Protein AF-A0AAW2B596-F1 (afdb_monomer_lite)

Secondary structure (DSSP, 8-state):
-HHHHHHHHHHHHTT------S-HHHHSTTTS----S---S-----TTTTTTSS--GGGTTTSSEEEEESS-GGG-SSHHHHHHTTSGGGEEEEETTS--PPP-GGGTTSEEEEEEEEE--SEEETTTEEE-SEEEEEEEEE-TTS-EEEEEEEEEESS---GGG-

Sequence (166 aa):
MTLLLHVLMLILLSGGSAEVVQDFEQECGQFFINAGPNILSDVCVDINLRGVHQALSEDYEKSGYDRGHLAPVYQAESQKCAEATFTLTKAAPQDRCFNREELSQKCSQYSVFIVTGVVPGTQTLNNRVNVPSHFWTAYCCLDQNNKCQFSDGFIGENMNIPPNRM

Foldseek 3Di:
DVVVVVVVVVCVVQPHDDDPDPDCCVPVVLVPPDDDDDDDDDPDDPPVSPQPQFDDPVLCPVVQFDFAFQDDLVLQPDPVSSVVSPGSVRTAGAHPQWDPDDDDPVLVPFDKDKGKDFAFDPDGRVVRGTHGQKIKMKMFGADPVRDGPDIDMDMDGSDN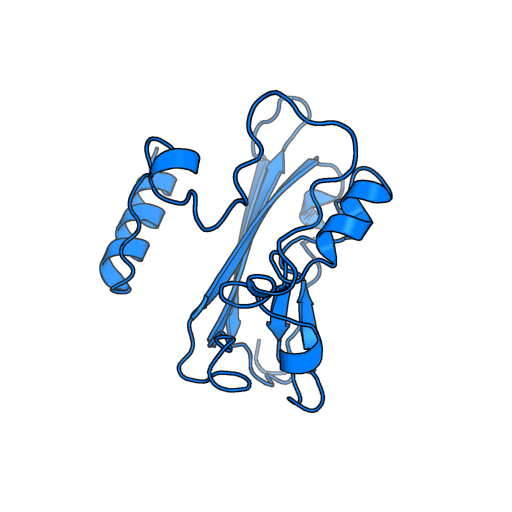DDPPPD

pLDDT: mean 72.39, std 19.67, range [33.31, 95.31]

Organism: Culter alburnus (NCBI:txid194366)

InterPro domains:
  IPR001604 DNA/RNA non-specific endonuclease/pyrophosphatase/phosphodiesterase domain [PF01223] (48-147)
  IPR001604 DNA/RNA non-specific endonuclease/pyrophosphatase/phosphodiesterase domain [SM00892] (5-164)
  IPR039015 Endonuclease domain-containing 1 protein [PTHR21472] (46-160)
  IPR044925 His-Me finger superfamily [SSF54060] (45-161)
  IPR044929 DNA/RNA non-specific endonuclease superfamily [G3DSA:3.40.570.10] (34-166)

Radius of gyration: 18.36 Å; chains: 1; bounding box: 37×54×44 Å

Structure (mmCIF, N/CA/C/O backbone):
data_AF-A0AAW2B596-F1
#
_entry.id   AF-A0AAW2B596-F1
#
loop_
_atom_site.group_PDB
_atom_site.id
_atom_site.type_symbol
_atom_site.label_atom_id
_atom_site.label_alt_id
_atom_site.label_comp_id
_atom_site.label_asym_id
_atom_site.label_entity_id
_atom_site.label_seq_id
_atom_site.pdbx_PDB_ins_code
_atom_site.Cartn_x
_atom_site.Cartn_y
_atom_site.Cartn_z
_atom_site.occupancy
_atom_site.B_iso_or_equiv
_atom_site.auth_seq_id
_atom_site.auth_comp_id
_atom_site.auth_asym_id
_atom_site.auth_atom_id
_atom_site.pdbx_PDB_model_num
ATOM 1 N N . MET A 1 1 ? -1.698 4.428 -24.264 1.00 54.34 1 MET A N 1
ATOM 2 C CA . MET A 1 1 ? -2.909 5.287 -24.275 1.00 54.34 1 MET A CA 1
ATOM 3 C C . MET A 1 1 ? -4.176 4.561 -23.826 1.00 54.34 1 MET A C 1
ATOM 5 O O . MET A 1 1 ? -5.023 5.199 -23.226 1.00 54.34 1 MET A O 1
ATOM 9 N N . THR A 1 2 ? -4.317 3.250 -24.042 1.00 55.56 2 THR A N 1
ATOM 10 C CA . THR A 1 2 ? -5.507 2.479 -23.631 1.00 55.56 2 THR A CA 1
ATOM 11 C C . THR A 1 2 ? -5.583 2.189 -22.128 1.00 55.56 2 THR A C 1
ATOM 13 O O . THR A 1 2 ? -6.673 2.228 -21.574 1.00 55.56 2 THR A O 1
ATOM 16 N N . LEU A 1 3 ? -4.453 1.974 -21.442 1.00 47.03 3 LEU A N 1
ATOM 17 C CA . LEU A 1 3 ? -4.424 1.660 -20.002 1.00 47.03 3 LEU A CA 1
ATOM 18 C C . LEU A 1 3 ? -4.964 2.805 -19.123 1.00 47.03 3 LEU A C 1
ATOM 20 O O . LEU A 1 3 ? -5.731 2.567 -18.198 1.00 47.03 3 LEU A O 1
ATOM 24 N N . LEU A 1 4 ? -4.639 4.055 -19.473 1.00 50.34 4 LEU A N 1
ATOM 25 C CA . LEU A 1 4 ? -5.097 5.245 -18.747 1.00 50.34 4 LEU A CA 1
ATOM 26 C C . LEU A 1 4 ? -6.628 5.380 -18.787 1.00 50.34 4 LEU A C 1
ATOM 28 O O . LEU A 1 4 ? -7.244 5.740 -17.791 1.00 50.34 4 LEU A O 1
ATOM 32 N N . LEU A 1 5 ? -7.244 5.022 -19.919 1.00 57.34 5 LEU A N 1
ATOM 33 C CA . LEU A 1 5 ? -8.695 5.089 -20.103 1.00 57.34 5 LEU A CA 1
ATOM 34 C C . LEU A 1 5 ? -9.440 4.070 -19.225 1.00 57.34 5 LEU A C 1
ATOM 36 O O . LEU A 1 5 ? -10.512 4.368 -18.708 1.00 57.34 5 LEU A O 1
ATOM 40 N N . HIS A 1 6 ? -8.860 2.879 -19.040 1.00 50.09 6 HIS A N 1
ATOM 41 C CA . HIS A 1 6 ? -9.457 1.820 -18.222 1.00 50.09 6 HIS A CA 1
ATOM 42 C C . HIS A 1 6 ? -9.323 2.126 -16.727 1.00 50.09 6 HIS A C 1
ATOM 44 O O . HIS A 1 6 ? -10.270 1.912 -15.976 1.00 50.09 6 HIS A O 1
ATOM 50 N N . VAL A 1 7 ? -8.192 2.706 -16.310 1.00 58.12 7 VAL A N 1
ATOM 51 C CA . VAL A 1 7 ? -7.997 3.187 -14.933 1.00 58.12 7 VAL A CA 1
ATOM 52 C C . VAL A 1 7 ? -8.971 4.330 -14.612 1.00 58.12 7 VAL A C 1
ATOM 54 O O . VAL A 1 7 ? -9.614 4.302 -13.568 1.00 58.12 7 VAL A O 1
ATOM 57 N N . LEU A 1 8 ? -9.169 5.281 -15.534 1.00 55.66 8 LEU A N 1
ATOM 58 C CA . LEU A 1 8 ? -10.140 6.376 -15.376 1.00 55.66 8 LEU A CA 1
ATOM 59 C C . LEU A 1 8 ? -11.599 5.886 -15.298 1.00 55.66 8 LEU A C 1
ATOM 61 O O . LEU A 1 8 ? -12.372 6.388 -14.487 1.00 55.66 8 LEU A O 1
ATOM 65 N N . MET A 1 9 ? -11.976 4.884 -16.096 1.00 62.91 9 MET A N 1
ATOM 66 C CA . MET A 1 9 ? -13.323 4.290 -16.063 1.00 62.91 9 MET A CA 1
ATOM 67 C C . MET A 1 9 ? -13.619 3.544 -14.750 1.00 62.91 9 MET A C 1
ATOM 69 O O . MET A 1 9 ? -14.746 3.590 -14.262 1.00 62.91 9 MET A O 1
ATOM 73 N N . LEU A 1 10 ? -12.620 2.880 -14.158 1.00 55.72 10 LEU A N 1
ATOM 74 C CA . LEU A 1 10 ? -12.765 2.163 -12.883 1.00 55.72 10 LEU A CA 1
ATOM 75 C C . LEU A 1 10 ? -12.953 3.116 -11.692 1.00 55.72 10 LEU A C 1
ATOM 77 O O . LEU A 1 10 ? -13.701 2.801 -10.767 1.00 55.72 10 LEU A O 1
ATOM 81 N N . ILE A 1 11 ? -12.341 4.301 -11.741 1.00 54.25 11 ILE A N 1
ATOM 82 C CA . ILE A 1 11 ? -12.514 5.350 -10.725 1.00 54.25 11 ILE A CA 1
ATOM 83 C C . ILE A 1 11 ? -13.973 5.840 -10.701 1.00 54.25 11 ILE A C 1
ATOM 85 O O . ILE A 1 11 ? -14.584 5.876 -9.633 1.00 54.25 11 ILE A O 1
ATOM 89 N N . LEU A 1 12 ? -14.566 6.107 -11.872 1.00 50.31 12 LEU A N 1
ATOM 90 C CA . LEU A 1 12 ? -15.935 6.633 -12.006 1.00 50.31 12 LEU A CA 1
ATOM 91 C C . LEU A 1 12 ? -17.030 5.686 -11.484 1.00 50.31 12 LEU A C 1
ATOM 93 O O . LEU A 1 12 ? -18.088 6.147 -11.061 1.00 50.31 12 LEU A O 1
ATOM 97 N N . LEU A 1 13 ? -16.793 4.371 -11.494 1.00 51.34 13 LEU A N 1
ATOM 98 C CA . LEU A 1 13 ? -17.763 3.365 -11.039 1.00 51.34 13 LEU A CA 1
ATOM 99 C C . LEU A 1 13 ? -17.732 3.128 -9.521 1.00 51.34 13 LEU A C 1
ATOM 101 O O . LEU A 1 13 ? -18.658 2.531 -8.976 1.00 51.34 13 LEU A O 1
ATOM 105 N N . SER A 1 14 ? -16.689 3.595 -8.830 1.00 48.44 14 SER A N 1
ATOM 106 C CA . SER A 1 14 ? -16.480 3.324 -7.402 1.00 48.44 14 SER A CA 1
ATOM 107 C C . SER A 1 14 ? -17.163 4.326 -6.461 1.00 48.44 14 SER A C 1
ATOM 109 O O . SER A 1 14 ? -17.102 4.162 -5.245 1.00 48.44 14 SER A O 1
ATOM 111 N N . GLY A 1 15 ? -17.767 5.398 -6.993 1.00 44.41 15 GLY A N 1
ATOM 112 C CA . GLY A 1 15 ? -18.161 6.562 -6.186 1.00 44.41 15 GLY A CA 1
ATOM 113 C C . GLY A 1 15 ? -16.967 7.309 -5.571 1.00 44.41 15 GLY A C 1
ATOM 114 O O . GLY A 1 15 ? -17.155 8.291 -4.857 1.00 44.41 15 GLY A O 1
ATOM 115 N N . GLY A 1 16 ? -15.738 6.871 -5.859 1.00 44.09 16 GLY A N 1
ATOM 116 C CA . GLY A 1 16 ? -14.522 7.606 -5.576 1.00 44.09 16 GLY A CA 1
ATOM 117 C C . GLY A 1 16 ? -14.415 8.796 -6.519 1.00 44.09 16 GLY A C 1
ATOM 118 O O . GLY A 1 16 ? -14.289 8.632 -7.731 1.00 44.09 16 GLY A O 1
ATOM 119 N N . SER A 1 17 ? -14.455 10.002 -5.960 1.00 47.88 17 SER A N 1
ATOM 120 C CA . SER A 1 17 ? -13.997 11.189 -6.673 1.00 47.88 17 SER A CA 1
ATOM 121 C C . SER A 1 17 ? -12.471 11.170 -6.669 1.00 47.88 17 SER A C 1
ATOM 123 O O . SER A 1 17 ? -11.861 11.197 -5.601 1.00 47.88 17 SER A O 1
ATOM 125 N N . ALA A 1 18 ? -11.852 11.089 -7.845 1.00 46.59 18 ALA A N 1
ATOM 126 C CA . ALA A 1 18 ? -10.440 11.407 -8.006 1.00 46.59 18 ALA A CA 1
ATOM 127 C C . ALA A 1 18 ? -10.357 12.667 -8.864 1.00 46.59 18 ALA A C 1
ATOM 129 O O . ALA A 1 18 ? -10.721 12.655 -10.040 1.00 46.59 18 ALA A O 1
ATOM 130 N N . GLU A 1 19 ? -9.905 13.753 -8.255 1.00 44.59 19 GLU A N 1
ATOM 131 C CA . GLU A 1 19 ? -9.588 14.990 -8.952 1.00 44.59 19 GLU A CA 1
ATOM 132 C C . GLU A 1 19 ? -8.086 15.010 -9.236 1.00 44.59 19 GLU A C 1
ATOM 134 O O . GLU A 1 19 ? -7.274 14.591 -8.406 1.00 44.59 19 GLU A O 1
ATOM 139 N N . VAL A 1 20 ? -7.707 15.449 -10.438 1.00 45.81 20 VAL A N 1
ATOM 140 C CA . VAL A 1 20 ? -6.303 15.752 -10.716 1.00 45.81 20 VAL A CA 1
ATOM 141 C C . VAL A 1 20 ? -6.012 17.068 -10.023 1.00 45.81 20 VAL A C 1
ATOM 143 O O . VAL A 1 20 ? -6.314 18.131 -10.559 1.00 45.81 20 VAL A O 1
ATOM 146 N N . VAL A 1 21 ? -5.438 16.957 -8.832 1.00 47.25 21 VAL A N 1
ATOM 147 C CA . VAL A 1 21 ? -4.977 18.093 -8.048 1.00 47.25 21 VAL A CA 1
ATOM 148 C C . VAL A 1 21 ? -3.898 18.824 -8.847 1.00 47.25 21 VAL A C 1
ATOM 150 O O . VAL A 1 21 ? -2.840 18.250 -9.131 1.00 47.25 21 VAL A O 1
ATOM 153 N N . GLN A 1 22 ? -4.193 20.055 -9.274 1.00 44.16 22 GLN A N 1
ATOM 154 C CA . GLN A 1 22 ? -3.281 20.867 -10.093 1.00 44.16 22 GLN A CA 1
ATOM 155 C C . GLN A 1 22 ? -2.079 21.311 -9.255 1.00 44.16 22 GLN A C 1
ATOM 157 O O . GLN A 1 22 ? -0.958 21.388 -9.761 1.00 44.16 22 GLN A O 1
ATOM 162 N N . ASP A 1 23 ? -2.327 21.559 -7.968 1.00 48.56 23 ASP A N 1
ATOM 163 C CA . ASP A 1 23 ? -1.333 21.952 -6.980 1.00 48.56 23 ASP A CA 1
ATOM 164 C C . ASP A 1 23 ? -1.628 21.263 -5.640 1.00 48.56 23 ASP A C 1
ATOM 166 O O . ASP A 1 23 ? -2.598 21.565 -4.939 1.00 48.56 23 ASP A O 1
ATOM 170 N N . PHE A 1 24 ? -0.775 20.299 -5.291 1.00 47.47 24 PHE A N 1
ATOM 171 C CA . PHE A 1 24 ? -0.955 19.478 -4.097 1.00 47.47 24 PHE A CA 1
ATOM 172 C C . PHE A 1 24 ? -0.800 20.284 -2.802 1.00 47.47 24 PHE A C 1
ATOM 174 O O . PHE A 1 24 ? -1.460 19.973 -1.810 1.00 47.47 24 PHE A O 1
ATOM 181 N N . GLU A 1 25 ? 0.025 21.331 -2.791 1.00 48.44 25 GLU A N 1
ATOM 182 C CA . GLU A 1 25 ? 0.199 22.185 -1.613 1.00 48.44 25 GLU A CA 1
ATOM 183 C C . GLU A 1 25 ? -0.999 23.118 -1.413 1.00 48.44 25 GLU A C 1
ATOM 185 O O . GLU A 1 25 ? -1.385 23.376 -0.275 1.00 48.44 25 GLU A O 1
ATOM 190 N N . GLN A 1 26 ? -1.641 23.590 -2.485 1.00 50.84 26 GLN A N 1
ATOM 191 C CA . GLN A 1 26 ? -2.841 24.427 -2.360 1.00 50.84 26 GLN A CA 1
ATOM 192 C C . GLN A 1 26 ? -4.096 23.627 -2.014 1.00 50.84 26 GLN A C 1
ATOM 194 O O . GLN A 1 26 ? -4.853 24.022 -1.125 1.00 50.84 26 GLN A O 1
ATOM 199 N N . GLU A 1 27 ? -4.334 22.514 -2.704 1.00 54.06 27 GLU A N 1
ATOM 200 C CA . GLU A 1 27 ? -5.593 21.770 -2.578 1.00 54.06 27 GLU A CA 1
ATOM 201 C C . GLU A 1 27 ? -5.555 20.760 -1.424 1.00 54.06 27 GLU A C 1
ATOM 203 O O . GLU A 1 27 ? -6.564 20.516 -0.763 1.00 54.06 27 GLU A O 1
ATOM 208 N N . CYS A 1 28 ? -4.374 20.203 -1.140 1.00 54.59 28 CYS A N 1
ATOM 209 C CA . CYS A 1 28 ? -4.139 19.221 -0.082 1.00 54.59 28 CYS A CA 1
ATOM 210 C C . CYS A 1 28 ? -3.126 19.722 0.964 1.00 54.59 28 CYS A C 1
ATOM 212 O O . CYS A 1 28 ? -2.548 18.915 1.688 1.00 54.59 28 CYS A O 1
ATOM 214 N N . GLY A 1 29 ? -2.926 21.036 1.114 1.00 47.06 29 GLY A N 1
ATOM 215 C CA . GLY A 1 29 ? -1.950 21.641 2.044 1.00 47.06 29 GLY A CA 1
ATOM 216 C C . GLY A 1 29 ? -2.168 21.377 3.536 1.00 47.06 29 GLY A C 1
ATOM 217 O O . GLY A 1 29 ? -1.378 21.803 4.367 1.00 47.06 29 GLY A O 1
ATOM 218 N N . GLN A 1 30 ? -3.248 20.691 3.907 1.00 49.44 30 GLN A N 1
ATOM 219 C CA . GLN A 1 30 ? -3.448 20.161 5.263 1.00 49.44 30 GLN A CA 1
ATOM 220 C C . GLN A 1 30 ? -2.810 18.772 5.439 1.00 49.44 30 GLN A C 1
ATOM 222 O O . GLN A 1 30 ? -2.584 18.321 6.560 1.00 49.44 30 GLN A O 1
ATOM 227 N N . PHE A 1 31 ? -2.530 18.092 4.326 1.00 44.69 31 PHE A N 1
ATOM 228 C CA . PHE A 1 31 ? -1.913 16.772 4.252 1.00 44.69 31 PHE A CA 1
ATOM 229 C C . PHE A 1 31 ? -0.388 16.855 4.376 1.00 44.69 31 PHE A C 1
ATOM 231 O O . PHE A 1 31 ? 0.236 15.990 4.993 1.00 44.69 31 PHE A O 1
ATOM 238 N N . PHE A 1 32 ? 0.209 17.921 3.836 1.00 41.88 32 PHE A N 1
ATOM 239 C CA . PHE A 1 32 ? 1.597 18.285 4.092 1.00 41.88 32 PHE A CA 1
ATOM 240 C C . PHE A 1 32 ? 1.646 19.491 5.017 1.00 41.88 32 PHE A C 1
ATOM 242 O O . PHE A 1 32 ? 1.083 20.537 4.739 1.00 41.88 32 PHE A O 1
ATOM 249 N N . ILE A 1 33 ? 2.338 19.343 6.137 1.00 45.88 33 ILE A N 1
ATOM 250 C CA . ILE A 1 33 ? 2.581 20.433 7.075 1.00 45.88 33 ILE A CA 1
ATOM 251 C C . ILE A 1 33 ? 3.400 21.505 6.336 1.00 45.88 33 ILE A C 1
ATOM 253 O O . ILE A 1 33 ? 4.556 21.259 6.000 1.00 45.88 33 ILE A O 1
ATOM 257 N N . ASN A 1 34 ? 2.792 22.665 6.059 1.00 40.72 34 ASN A N 1
ATOM 258 C CA . ASN A 1 34 ? 3.417 23.793 5.358 1.00 40.72 34 ASN A CA 1
ATOM 259 C C . ASN A 1 34 ? 4.748 24.197 6.017 1.00 40.72 34 ASN A C 1
ATOM 261 O O . ASN A 1 34 ? 4.758 24.794 7.096 1.00 40.72 34 ASN A O 1
ATOM 265 N N . ALA A 1 35 ? 5.870 23.921 5.353 1.00 39.44 35 ALA A N 1
ATOM 266 C CA . ALA A 1 35 ? 7.176 24.458 5.713 1.00 39.44 35 ALA A CA 1
ATOM 267 C C . ALA A 1 35 ? 7.487 25.647 4.791 1.00 39.44 35 ALA A C 1
ATOM 269 O O . ALA A 1 35 ? 7.905 25.477 3.650 1.00 39.44 35 ALA A O 1
ATOM 270 N N . GLY A 1 36 ? 7.243 26.868 5.275 1.00 38.88 36 GLY A N 1
ATOM 271 C CA . GLY A 1 36 ? 7.623 28.095 4.570 1.00 38.88 36 GLY A CA 1
ATOM 272 C C . GLY A 1 36 ? 9.150 28.278 4.453 1.00 38.88 36 GLY A C 1
ATOM 273 O O . GLY A 1 36 ? 9.909 27.605 5.152 1.00 38.88 36 GLY A O 1
ATOM 274 N N . PRO A 1 37 ? 9.635 29.221 3.617 1.00 38.00 37 PRO A N 1
ATOM 275 C CA . PRO A 1 37 ? 10.989 29.188 3.040 1.00 38.00 37 PRO A CA 1
ATOM 276 C C . PRO A 1 37 ? 12.134 29.510 4.004 1.00 38.00 37 PRO A C 1
ATOM 278 O O . PRO A 1 37 ? 13.295 29.488 3.613 1.00 38.00 37 PRO A O 1
ATOM 281 N N . ASN A 1 38 ? 11.830 29.858 5.249 1.00 42.31 38 ASN A N 1
ATOM 282 C CA . ASN A 1 38 ? 12.817 30.278 6.225 1.00 42.31 38 ASN A CA 1
ATOM 283 C C . ASN A 1 38 ? 12.401 29.726 7.583 1.00 42.31 38 ASN A C 1
ATOM 285 O O . ASN A 1 38 ? 11.556 30.344 8.214 1.00 42.31 38 ASN A O 1
ATOM 289 N N . ILE A 1 39 ? 12.962 28.593 8.017 1.00 41.66 39 ILE A N 1
ATOM 290 C CA . ILE A 1 39 ? 13.333 28.334 9.418 1.00 41.66 39 ILE A CA 1
ATOM 291 C C . ILE A 1 39 ? 14.149 27.032 9.510 1.00 41.66 39 ILE A C 1
ATOM 293 O O . ILE A 1 39 ? 13.776 25.963 9.037 1.00 41.66 39 ILE A O 1
ATOM 297 N N . LEU A 1 40 ? 15.309 27.215 10.131 1.00 33.31 40 LEU A N 1
ATOM 298 C CA . LEU A 1 40 ? 16.214 26.277 10.783 1.00 33.31 40 LEU A CA 1
ATOM 299 C C . LEU A 1 40 ? 15.529 25.009 11.318 1.00 33.31 40 LEU A C 1
ATOM 301 O O . LEU A 1 40 ? 14.548 25.128 12.035 1.00 33.31 40 LEU A O 1
ATOM 305 N N . SER A 1 41 ? 16.095 23.843 10.986 1.00 42.38 41 SER A N 1
ATOM 306 C CA . SER A 1 41 ? 16.255 22.589 11.762 1.00 42.38 41 SER A CA 1
ATOM 307 C C . SER A 1 41 ? 15.261 22.147 12.861 1.00 42.38 41 SER A C 1
ATOM 309 O O . SER A 1 41 ? 15.605 21.224 13.590 1.00 42.38 41 SER A O 1
ATOM 311 N N . ASP A 1 42 ? 14.076 22.733 13.020 1.00 35.09 42 ASP A N 1
ATOM 312 C CA . ASP A 1 42 ? 13.265 22.531 14.227 1.00 35.09 42 ASP A CA 1
ATOM 313 C C . ASP A 1 42 ? 11.774 22.882 14.050 1.00 35.09 42 ASP A C 1
ATOM 315 O O . ASP A 1 42 ? 11.112 23.348 14.978 1.00 35.09 42 ASP A O 1
ATOM 319 N N . VAL A 1 43 ? 11.187 22.633 12.870 1.00 38.72 43 VAL A N 1
ATOM 320 C CA . VAL A 1 43 ? 9.715 22.586 12.777 1.00 38.72 43 VAL A CA 1
ATOM 321 C C . VAL A 1 43 ? 9.255 21.261 13.377 1.00 38.72 43 VAL A C 1
ATOM 323 O O . VAL A 1 43 ? 8.969 20.278 12.692 1.00 38.72 43 VAL A O 1
ATOM 326 N N . CYS A 1 44 ? 9.203 21.236 14.705 1.00 41.19 44 CYS A N 1
ATOM 327 C CA . CYS A 1 44 ? 8.320 20.339 15.417 1.00 41.19 44 CYS A CA 1
ATOM 328 C C . CYS A 1 44 ? 6.914 20.568 14.852 1.00 41.19 44 CYS A C 1
ATOM 330 O O . CYS A 1 44 ? 6.333 21.633 15.050 1.00 41.19 44 CYS A O 1
ATOM 332 N N . VAL A 1 45 ? 6.388 19.568 14.133 1.00 47.72 45 VAL A N 1
ATOM 333 C CA . VAL A 1 45 ? 4.944 19.356 13.948 1.00 47.72 45 VAL A CA 1
ATOM 334 C C . VAL A 1 45 ? 4.259 19.826 15.223 1.00 47.72 45 VAL A C 1
ATOM 336 O O . VAL A 1 45 ? 4.634 19.308 16.281 1.00 47.72 45 VAL A O 1
ATOM 339 N N . ASP A 1 46 ? 3.317 20.775 15.142 1.00 48.66 46 ASP A N 1
ATOM 340 C CA . ASP A 1 46 ? 2.481 21.100 16.297 1.00 48.66 46 ASP A CA 1
ATOM 341 C C . ASP A 1 46 ? 1.946 19.771 16.824 1.00 48.66 46 ASP A C 1
ATOM 343 O O . ASP A 1 46 ? 1.194 19.067 16.142 1.00 48.66 46 ASP A O 1
ATOM 347 N N . ILE A 1 47 ? 2.433 19.369 17.997 1.00 54.25 47 ILE A N 1
ATOM 348 C CA . ILE A 1 47 ? 2.169 18.047 18.563 1.00 54.25 47 ILE A CA 1
ATOM 349 C C . ILE A 1 47 ? 0.653 17.861 18.701 1.00 54.25 47 ILE A C 1
ATOM 351 O O . ILE A 1 47 ? 0.168 16.739 18.579 1.00 54.25 47 ILE A O 1
ATOM 355 N N . ASN A 1 48 ? -0.089 18.963 18.842 1.00 55.78 48 ASN A N 1
ATOM 356 C CA . ASN A 1 48 ? -1.539 18.976 18.965 1.00 55.78 48 ASN A CA 1
ATOM 357 C C . ASN A 1 48 ? -2.283 18.644 17.657 1.00 55.78 48 ASN A C 1
ATOM 359 O O . ASN A 1 48 ? -3.433 18.220 17.719 1.00 55.78 48 ASN A O 1
ATOM 363 N N . LEU A 1 49 ? -1.659 18.804 16.483 1.00 61.84 49 LEU A N 1
ATOM 364 C CA . LEU A 1 49 ? -2.242 18.441 15.179 1.00 61.84 49 LEU A CA 1
ATOM 365 C C . LEU A 1 49 ? -1.789 17.058 14.692 1.00 61.84 49 LEU A C 1
ATOM 367 O O . LEU A 1 49 ? -2.348 16.503 13.737 1.00 61.84 49 LEU A O 1
ATOM 371 N N . ARG A 1 50 ? -0.775 16.476 15.343 1.00 62.84 50 ARG A N 1
ATOM 372 C CA . ARG A 1 50 ? -0.244 15.167 14.974 1.00 62.84 50 ARG A CA 1
ATOM 373 C C . ARG A 1 50 ? -1.311 14.103 15.220 1.00 62.84 50 ARG A C 1
ATOM 375 O O . ARG A 1 50 ? -1.816 13.941 16.325 1.00 62.84 50 ARG A O 1
ATOM 382 N N . GLY A 1 51 ? -1.646 13.366 14.169 1.00 66.75 51 GLY A N 1
ATOM 383 C CA . GLY A 1 51 ? -2.636 12.300 14.245 1.00 66.75 51 GLY A CA 1
ATOM 384 C C . GLY A 1 51 ? -4.090 12.732 14.068 1.00 66.75 51 GLY A C 1
ATOM 385 O O . GLY A 1 51 ? -4.959 11.876 14.189 1.00 66.75 51 GLY A O 1
ATOM 386 N N . VAL A 1 52 ? -4.388 14.000 13.757 1.00 77.50 52 VAL A N 1
ATOM 387 C CA . VAL A 1 52 ? -5.761 14.425 13.405 1.00 77.50 52 VAL A CA 1
ATOM 388 C C . VAL A 1 52 ? -6.166 13.863 12.037 1.00 77.50 52 VAL A C 1
ATOM 390 O O . VAL A 1 52 ? -7.242 13.292 11.895 1.00 77.50 52 VAL A O 1
ATOM 393 N N . HIS A 1 53 ? -5.270 13.963 11.051 1.00 80.06 53 HIS A N 1
ATOM 394 C CA . HIS A 1 53 ? -5.479 13.479 9.676 1.00 80.06 53 HIS A CA 1
ATOM 395 C C . HIS A 1 53 ? -4.558 12.309 9.302 1.00 80.06 53 HIS A C 1
ATOM 397 O O . HIS A 1 53 ? -4.492 11.902 8.146 1.00 80.06 53 HIS A O 1
ATOM 403 N N . GLN A 1 54 ? -3.828 11.768 10.279 1.00 82.88 54 GLN A N 1
ATOM 404 C CA . GLN A 1 54 ? -2.875 10.681 10.086 1.00 82.88 54 GLN A CA 1
ATOM 405 C C . GLN A 1 54 ? -3.138 9.572 11.103 1.00 82.88 54 GLN A C 1
ATOM 407 O O . GLN A 1 54 ? -3.438 9.836 12.269 1.00 82.88 54 GLN A O 1
ATOM 412 N N . ALA A 1 55 ? -2.983 8.324 10.667 1.00 88.62 55 ALA A N 1
ATOM 413 C CA . ALA A 1 55 ? -2.990 7.188 11.571 1.00 88.62 55 ALA A CA 1
ATOM 414 C C . ALA A 1 55 ? -1.818 7.266 12.564 1.00 88.62 55 ALA A C 1
ATOM 416 O O . ALA A 1 55 ? -0.708 7.680 12.214 1.00 88.62 55 ALA A O 1
ATOM 417 N N . LEU A 1 56 ? -2.073 6.833 13.792 1.00 90.44 56 LEU A N 1
ATOM 418 C CA . LEU A 1 56 ? -1.097 6.723 14.866 1.00 90.44 56 LEU A CA 1
ATOM 419 C C . LEU A 1 56 ? -0.847 5.248 15.207 1.00 90.44 56 LEU A C 1
ATOM 421 O O . LEU A 1 56 ? -1.598 4.360 14.801 1.00 90.44 56 LEU A O 1
ATOM 425 N N . SER A 1 57 ? 0.231 4.967 15.941 1.00 89.81 57 SER A N 1
ATOM 426 C CA . SER A 1 57 ? 0.573 3.584 16.311 1.00 89.81 57 SER A CA 1
ATOM 427 C C . SER A 1 57 ? -0.514 2.942 17.172 1.00 89.81 57 SER A C 1
ATOM 429 O O . SER A 1 57 ? -0.826 1.765 16.993 1.00 89.81 57 SER A O 1
ATOM 431 N N . GLU A 1 58 ? -1.106 3.750 18.041 1.00 90.88 58 GLU A N 1
ATOM 432 C CA . GLU A 1 58 ? -2.168 3.437 18.987 1.00 90.88 58 GLU A CA 1
ATOM 433 C C . GLU A 1 58 ? -3.467 3.025 18.277 1.00 90.88 58 GLU A C 1
ATOM 435 O O . GLU A 1 58 ? -4.244 2.249 18.826 1.00 90.88 58 GLU A O 1
ATOM 440 N N . ASP A 1 59 ? -3.684 3.4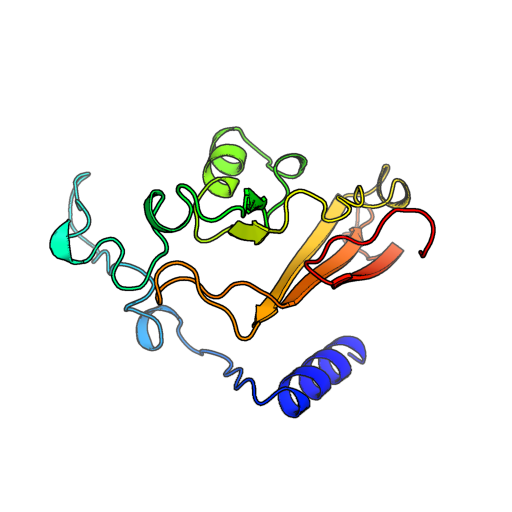66 17.030 1.00 91.19 59 ASP A N 1
ATOM 441 C CA . ASP A 1 59 ? -4.840 3.037 16.229 1.00 91.19 59 ASP A CA 1
ATOM 442 C C . ASP A 1 59 ? -4.793 1.545 15.881 1.00 91.19 59 ASP A C 1
ATOM 444 O O . ASP A 1 59 ? -5.829 0.915 15.683 1.00 91.19 59 ASP A O 1
ATOM 448 N N . TYR A 1 60 ? -3.590 0.973 15.809 1.00 91.69 60 TYR A N 1
ATOM 449 C CA . TYR A 1 60 ? -3.374 -0.429 15.459 1.00 91.69 60 TYR A CA 1
ATOM 450 C C . TYR A 1 60 ? -3.245 -1.331 16.692 1.00 91.69 60 TYR A C 1
ATOM 452 O O . TYR A 1 60 ? -3.360 -2.556 16.573 1.00 91.69 60 TYR A O 1
ATOM 460 N N . GLU A 1 61 ? -3.009 -0.769 17.879 1.00 91.38 61 GLU A N 1
ATOM 461 C CA . GLU A 1 61 ? -2.803 -1.551 19.096 1.00 91.38 61 GLU A CA 1
ATOM 462 C C . GLU A 1 61 ? -4.038 -2.384 19.445 1.00 91.38 61 GLU A C 1
ATOM 464 O O . GLU A 1 61 ? -5.154 -1.882 19.525 1.00 91.38 61 GLU A O 1
ATOM 469 N N . LYS A 1 62 ? -3.835 -3.693 19.656 1.00 89.44 62 LYS A N 1
ATOM 470 C CA . LYS A 1 62 ? -4.899 -4.665 19.985 1.00 89.44 62 LYS A CA 1
ATOM 471 C C . LYS A 1 62 ? -6.059 -4.711 18.972 1.00 89.44 62 LYS A C 1
ATOM 473 O O . LYS A 1 62 ? -7.075 -5.334 19.260 1.00 89.44 62 LYS A O 1
ATOM 478 N N . SER A 1 63 ? -5.891 -4.133 17.781 1.00 89.75 63 SER A N 1
ATOM 479 C CA . SER A 1 63 ? -6.908 -4.121 16.720 1.00 89.75 63 SER A CA 1
ATOM 480 C C . SER A 1 63 ? -7.128 -5.488 16.063 1.00 89.75 63 SER A C 1
ATOM 482 O O . SER A 1 63 ? -8.155 -5.716 15.436 1.00 89.75 63 SER A O 1
ATOM 484 N N . GLY A 1 64 ? -6.146 -6.388 16.177 1.00 89.56 64 GLY A N 1
ATOM 485 C CA . GLY A 1 64 ? -6.107 -7.647 15.430 1.00 89.56 64 GLY A CA 1
ATOM 486 C C . GLY A 1 64 ? -5.506 -7.518 14.026 1.00 89.56 64 GLY A C 1
ATOM 487 O O . GLY A 1 64 ? -5.175 -8.545 13.442 1.00 89.56 64 GLY A O 1
ATOM 488 N N . TYR A 1 65 ? -5.278 -6.295 13.536 1.00 90.62 65 TYR A N 1
ATOM 489 C CA . TYR A 1 65 ? -4.666 -6.018 12.235 1.00 90.62 65 TYR A CA 1
ATOM 490 C C . TYR A 1 65 ? -3.175 -5.706 12.359 1.00 90.62 65 TYR A C 1
ATOM 492 O O . TYR A 1 65 ? -2.720 -5.108 13.340 1.00 90.62 65 TYR A O 1
ATOM 500 N N . ASP A 1 66 ? -2.426 -6.080 11.327 1.00 91.88 66 ASP A N 1
ATOM 501 C CA . ASP A 1 66 ? -1.037 -5.678 11.142 1.00 91.88 66 ASP A CA 1
ATOM 502 C C . ASP A 1 66 ? -0.952 -4.356 10.364 1.00 91.88 66 ASP A C 1
ATOM 504 O O . ASP A 1 66 ? -1.897 -3.916 9.702 1.00 91.88 66 ASP A O 1
ATOM 508 N N . ARG A 1 67 ? 0.223 -3.723 10.420 1.00 91.06 67 ARG A N 1
ATOM 509 C CA . ARG A 1 67 ? 0.579 -2.585 9.564 1.00 91.06 67 ARG A CA 1
ATOM 510 C C . ARG A 1 67 ? 1.020 -3.129 8.204 1.00 91.06 67 ARG A C 1
ATOM 512 O O . ARG A 1 67 ? 2.199 -3.412 8.000 1.00 91.06 67 ARG A O 1
ATOM 519 N N . GLY A 1 68 ? 0.069 -3.331 7.298 1.00 89.94 68 GLY A N 1
ATOM 520 C CA . GLY A 1 68 ? 0.346 -3.846 5.961 1.00 89.94 68 GLY A CA 1
ATOM 521 C C . GLY A 1 68 ? 1.037 -2.801 5.102 1.00 89.94 68 GLY A C 1
ATOM 522 O O . GLY A 1 68 ? 0.424 -1.798 4.743 1.00 89.94 68 GLY A O 1
ATOM 523 N N . HIS A 1 69 ? 2.309 -3.028 4.782 1.00 87.56 69 HIS A N 1
ATOM 524 C CA . HIS A 1 69 ? 3.102 -2.128 3.950 1.00 87.56 69 HIS A CA 1
ATOM 525 C C . HIS A 1 69 ? 2.552 -2.065 2.523 1.00 87.56 69 HIS A C 1
ATOM 527 O O . HIS A 1 69 ? 2.395 -3.093 1.868 1.00 87.56 69 HIS A O 1
ATOM 533 N N . LEU A 1 70 ? 2.317 -0.851 2.030 1.00 88.12 70 LEU A N 1
ATOM 534 C CA . LEU A 1 70 ? 1.989 -0.589 0.629 1.00 88.12 70 LEU A CA 1
ATOM 535 C C . LEU A 1 70 ? 3.275 -0.440 -0.191 1.00 88.12 70 LEU A C 1
ATOM 537 O O . LEU A 1 70 ? 3.413 -1.027 -1.253 1.00 88.12 70 LEU A O 1
ATOM 541 N N . ALA A 1 71 ? 4.272 0.271 0.337 1.00 83.94 71 ALA A N 1
ATOM 542 C CA . ALA A 1 71 ? 5.583 0.359 -0.300 1.00 83.94 71 ALA A CA 1
ATOM 543 C C . ALA A 1 71 ? 6.448 -0.867 0.064 1.00 83.94 71 ALA A C 1
ATOM 545 O O . ALA A 1 71 ? 6.739 -1.054 1.250 1.00 83.94 71 ALA A O 1
ATOM 546 N N . PRO A 1 72 ? 6.900 -1.690 -0.902 1.00 77.00 72 PRO A N 1
ATOM 547 C CA . PRO A 1 72 ? 7.715 -2.858 -0.592 1.00 77.00 72 PRO A CA 1
ATOM 548 C C . PRO A 1 72 ? 9.113 -2.454 -0.112 1.00 77.00 72 PRO A C 1
ATOM 550 O O . PRO A 1 72 ? 9.865 -1.799 -0.833 1.00 77.00 72 PRO A O 1
ATOM 553 N N . VAL A 1 73 ? 9.492 -2.901 1.088 1.00 80.12 73 VAL A N 1
ATOM 554 C CA . VAL A 1 73 ? 10.782 -2.555 1.717 1.00 80.12 73 VAL A CA 1
ATOM 555 C C . VAL A 1 73 ? 11.976 -2.965 0.848 1.00 80.12 73 VAL A C 1
ATOM 557 O O . VAL A 1 73 ? 12.953 -2.231 0.754 1.00 80.12 73 VAL A O 1
ATOM 560 N N . TYR A 1 74 ? 11.897 -4.117 0.175 1.00 77.69 74 TYR A N 1
ATOM 561 C CA . TYR A 1 74 ? 12.991 -4.654 -0.643 1.00 77.69 74 TYR A CA 1
ATOM 562 C C . TYR A 1 74 ? 13.278 -3.838 -1.914 1.00 77.69 74 TYR A C 1
ATOM 564 O O . TYR A 1 74 ? 14.314 -4.049 -2.537 1.00 77.69 74 TYR A O 1
ATOM 572 N N . GLN A 1 75 ? 12.389 -2.917 -2.306 1.00 76.56 75 GLN A N 1
ATOM 573 C CA . GLN A 1 75 ? 12.638 -1.979 -3.409 1.00 76.56 75 GLN A CA 1
ATOM 574 C C . GLN A 1 75 ? 13.318 -0.683 -2.947 1.00 76.56 75 GLN A C 1
ATOM 576 O O . GLN A 1 75 ? 13.578 0.199 -3.761 1.00 76.56 75 GLN A O 1
ATOM 581 N N . ALA A 1 76 ? 13.593 -0.526 -1.651 1.00 80.69 76 ALA A N 1
ATOM 582 C CA . ALA A 1 76 ? 14.240 0.671 -1.146 1.00 80.69 76 ALA A CA 1
ATOM 583 C C . ALA A 1 76 ? 15.705 0.762 -1.605 1.00 80.69 76 ALA A C 1
ATOM 585 O O . ALA A 1 76 ? 16.523 -0.104 -1.310 1.00 80.69 76 ALA A O 1
ATOM 586 N N . GLU A 1 77 ? 16.057 1.874 -2.250 1.00 78.94 77 GLU A N 1
ATOM 587 C CA . GLU A 1 77 ? 17.416 2.141 -2.750 1.00 78.94 77 GLU A CA 1
ATOM 588 C C . GLU A 1 77 ? 18.426 2.479 -1.638 1.00 78.94 77 GLU A C 1
ATOM 590 O O . GLU A 1 77 ? 19.634 2.538 -1.862 1.00 78.94 77 GLU A O 1
ATOM 595 N N . SER A 1 78 ? 17.942 2.740 -0.421 1.00 78.69 78 SER A N 1
ATOM 596 C CA . SER A 1 78 ? 18.771 3.059 0.740 1.00 78.69 78 SER A CA 1
ATOM 597 C C . SER A 1 78 ? 18.071 2.700 2.049 1.00 78.69 78 SER A C 1
ATOM 599 O O . SER A 1 78 ? 16.847 2.584 2.104 1.00 78.69 78 SER A O 1
ATOM 601 N N . GLN A 1 79 ? 18.843 2.628 3.135 1.00 75.62 79 GLN A N 1
ATOM 602 C CA . GLN A 1 79 ? 18.314 2.442 4.489 1.00 75.62 79 GLN A CA 1
ATOM 603 C C . GLN A 1 79 ? 17.268 3.509 4.860 1.00 75.62 79 GLN A C 1
ATOM 605 O O . GLN A 1 79 ? 16.226 3.184 5.419 1.00 75.62 79 GLN A O 1
ATOM 610 N N . LYS A 1 80 ? 17.495 4.774 4.479 1.00 76.69 80 LYS A N 1
ATOM 611 C CA . LYS A 1 80 ? 16.535 5.864 4.722 1.00 76.69 80 LYS A CA 1
ATOM 612 C C . LYS A 1 80 ? 15.225 5.653 3.960 1.00 76.69 80 LYS A C 1
ATOM 614 O O . LYS A 1 80 ? 14.149 5.899 4.496 1.00 76.69 80 LYS A O 1
ATOM 619 N N . CYS A 1 81 ? 15.306 5.183 2.713 1.00 73.62 81 CYS A N 1
ATOM 620 C CA . CYS A 1 81 ? 14.123 4.836 1.925 1.00 73.62 81 CYS A CA 1
ATOM 621 C C . CYS A 1 81 ? 13.374 3.654 2.553 1.00 73.62 81 CYS A C 1
ATOM 623 O O . CYS A 1 81 ? 12.148 3.687 2.617 1.00 73.62 81 CYS A O 1
ATOM 625 N N . ALA A 1 82 ? 14.099 2.654 3.065 1.00 77.19 82 ALA A N 1
ATOM 626 C CA . ALA A 1 82 ? 13.509 1.509 3.747 1.00 77.19 82 ALA A CA 1
ATOM 627 C C . ALA A 1 82 ? 12.759 1.957 5.005 1.00 77.19 82 ALA A C 1
ATOM 629 O O . ALA A 1 82 ? 11.588 1.629 5.159 1.00 77.19 82 ALA A O 1
ATOM 630 N N . GLU A 1 83 ? 13.373 2.787 5.849 1.00 77.00 83 GLU A N 1
ATOM 631 C CA . GLU A 1 83 ? 12.741 3.365 7.043 1.00 77.00 83 GLU A CA 1
ATOM 632 C C . GLU A 1 83 ? 11.469 4.158 6.707 1.00 77.00 83 GLU A C 1
ATOM 634 O O . GLU A 1 83 ? 10.456 4.022 7.394 1.00 77.00 83 GLU A O 1
ATOM 639 N N . ALA A 1 84 ? 11.466 4.915 5.605 1.00 79.56 84 ALA A N 1
ATOM 640 C CA . ALA A 1 84 ? 10.284 5.658 5.167 1.00 79.56 84 ALA A CA 1
ATOM 641 C C . ALA A 1 84 ? 9.082 4.746 4.843 1.00 79.56 84 ALA A C 1
ATOM 643 O O . ALA A 1 84 ? 7.934 5.153 5.045 1.00 79.56 84 ALA A O 1
ATOM 644 N N . THR A 1 85 ? 9.312 3.502 4.403 1.00 77.88 85 THR A N 1
ATOM 645 C CA . THR A 1 85 ? 8.226 2.534 4.142 1.00 77.88 85 THR A CA 1
ATOM 646 C C . THR A 1 85 ? 7.504 2.065 5.409 1.00 77.88 85 THR A C 1
ATOM 648 O O . THR A 1 85 ? 6.390 1.556 5.306 1.00 77.88 85 THR A O 1
ATOM 651 N N . PHE A 1 86 ? 8.093 2.255 6.597 1.00 83.00 86 PHE A N 1
ATOM 652 C CA . PHE A 1 86 ? 7.475 1.922 7.889 1.00 83.00 86 PHE A CA 1
ATOM 653 C C . PHE A 1 86 ? 6.567 3.032 8.432 1.00 83.00 86 PHE A C 1
ATOM 655 O O . PHE A 1 86 ? 5.919 2.854 9.465 1.00 83.00 86 PHE A O 1
ATOM 662 N N . THR A 1 87 ? 6.496 4.180 7.753 1.00 85.44 87 THR A N 1
ATOM 663 C CA . THR A 1 87 ? 5.554 5.241 8.121 1.00 85.44 87 THR A CA 1
ATOM 664 C C . THR A 1 87 ? 4.110 4.803 7.856 1.00 85.44 87 THR A C 1
ATOM 666 O O . THR A 1 87 ? 3.811 4.132 6.871 1.00 85.44 87 THR A O 1
ATOM 669 N N . LEU A 1 88 ? 3.175 5.214 8.718 1.00 86.88 88 LEU A N 1
ATOM 670 C CA . LEU A 1 88 ? 1.762 4.829 8.592 1.00 86.88 88 LEU A CA 1
ATOM 671 C C . LEU A 1 88 ? 1.038 5.474 7.398 1.00 86.88 88 LEU A C 1
ATOM 673 O O . LEU A 1 88 ? -0.056 5.052 7.055 1.00 86.88 88 LEU A O 1
ATOM 677 N N . THR A 1 89 ? 1.647 6.451 6.721 1.00 86.25 89 THR A N 1
ATOM 678 C CA . THR A 1 89 ? 1.168 6.954 5.418 1.00 86.25 89 THR A CA 1
ATOM 679 C C . THR A 1 89 ? 1.486 5.997 4.266 1.00 86.25 89 THR A C 1
ATOM 681 O O . THR A 1 89 ? 0.988 6.180 3.157 1.00 86.25 89 THR A O 1
ATOM 684 N N . LYS A 1 90 ? 2.316 4.976 4.512 1.00 88.12 90 LYS A N 1
ATOM 685 C CA . LYS A 1 90 ? 2.685 3.910 3.573 1.00 88.12 90 LYS A CA 1
ATOM 686 C C . LYS A 1 90 ? 2.178 2.538 4.026 1.00 88.12 90 LYS A C 1
ATOM 688 O O . LYS A 1 90 ? 2.652 1.527 3.511 1.00 88.12 90 LYS A O 1
ATOM 693 N N . ALA A 1 91 ? 1.221 2.494 4.954 1.00 91.00 91 ALA A N 1
ATOM 694 C CA . ALA A 1 91 ? 0.634 1.260 5.457 1.00 91.00 91 ALA A CA 1
ATOM 695 C C . ALA A 1 91 ? -0.889 1.366 5.624 1.00 91.00 91 ALA A C 1
ATOM 697 O O . ALA A 1 91 ? -1.427 2.457 5.805 1.00 91.00 91 ALA A O 1
ATOM 698 N N . ALA A 1 92 ? -1.570 0.223 5.599 1.00 93.38 92 ALA A N 1
ATOM 699 C CA . ALA A 1 92 ? -2.997 0.102 5.896 1.00 93.38 92 ALA A CA 1
ATOM 700 C C . ALA A 1 92 ? -3.265 -1.117 6.803 1.00 93.38 92 ALA A C 1
ATOM 702 O O . ALA A 1 92 ? -2.434 -2.030 6.837 1.00 93.38 92 ALA A O 1
ATOM 703 N N . PRO A 1 93 ? -4.403 -1.176 7.526 1.00 94.62 93 PRO A N 1
ATOM 704 C CA . PRO A 1 93 ? -4.779 -2.353 8.308 1.00 94.62 93 PRO A CA 1
ATOM 705 C C . PRO A 1 93 ? -4.864 -3.604 7.435 1.00 94.62 93 PRO A C 1
ATOM 707 O O . PRO A 1 93 ? -5.706 -3.694 6.543 1.00 94.62 93 PRO A O 1
ATOM 710 N N . GLN A 1 94 ? -3.993 -4.572 7.694 1.00 92.12 94 GLN A N 1
ATOM 711 C CA . GLN 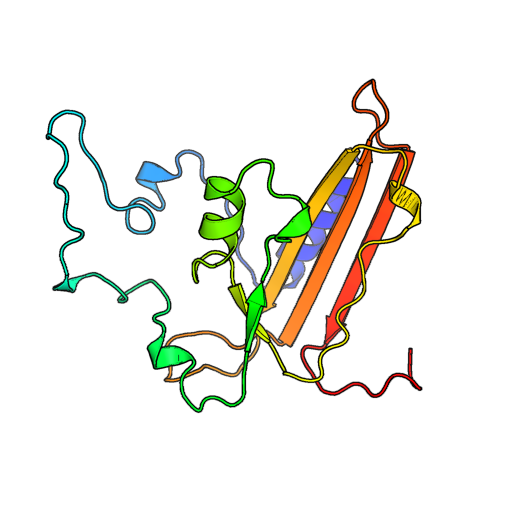A 1 94 ? -3.929 -5.822 6.944 1.00 92.12 94 GLN A CA 1
ATOM 712 C C . GLN A 1 94 ? -4.250 -6.994 7.861 1.00 92.12 94 GLN A C 1
ATOM 714 O O . GLN A 1 94 ? -3.728 -7.082 8.975 1.00 92.12 94 GLN A O 1
ATOM 719 N N . ASP A 1 95 ? -5.133 -7.876 7.403 1.00 89.62 95 ASP A N 1
ATOM 720 C CA . ASP A 1 95 ? -5.405 -9.126 8.095 1.00 89.62 95 ASP A CA 1
ATOM 721 C C . ASP A 1 95 ? -4.118 -9.960 8.170 1.00 89.62 95 ASP A C 1
ATOM 723 O O . ASP A 1 95 ? -3.373 -10.090 7.195 1.00 89.62 95 ASP A O 1
ATOM 727 N N . ARG A 1 96 ? -3.842 -10.533 9.343 1.00 82.31 96 ARG A N 1
ATOM 728 C CA . ARG A 1 96 ? -2.595 -11.271 9.611 1.00 82.31 96 ARG A CA 1
ATOM 729 C C . ARG A 1 96 ? -2.408 -12.486 8.709 1.00 82.31 96 ARG A C 1
ATOM 731 O O . ARG A 1 96 ? -1.278 -12.932 8.512 1.00 82.31 96 ARG A O 1
ATOM 738 N N . CYS A 1 97 ? -3.508 -13.040 8.208 1.00 75.38 97 CYS A N 1
ATOM 739 C CA . CYS A 1 97 ? -3.535 -14.224 7.363 1.00 75.38 97 CYS A CA 1
ATOM 740 C C . CYS A 1 97 ? -3.652 -13.886 5.871 1.00 75.38 97 CYS A C 1
ATOM 742 O O . CYS A 1 97 ? -3.733 -14.808 5.060 1.00 75.38 97 CYS A O 1
ATOM 744 N N . PHE A 1 98 ? -3.647 -12.603 5.490 1.00 74.69 98 PHE A N 1
ATOM 745 C CA . PHE A 1 98 ? -3.657 -12.200 4.088 1.00 74.69 98 PHE A CA 1
ATOM 746 C C . PHE A 1 98 ? -2.424 -12.744 3.349 1.00 74.69 98 PHE A C 1
ATOM 748 O O . PHE A 1 98 ? -1.290 -12.604 3.819 1.00 74.69 98 PHE A O 1
ATOM 755 N N . ASN A 1 99 ? -2.648 -13.356 2.181 1.00 57.62 99 ASN A N 1
ATOM 756 C CA . ASN A 1 99 ? -1.587 -13.959 1.381 1.00 57.62 99 ASN A CA 1
ATOM 757 C C . ASN A 1 99 ? -0.602 -12.877 0.911 1.00 57.62 99 ASN A C 1
ATOM 759 O O . ASN A 1 99 ?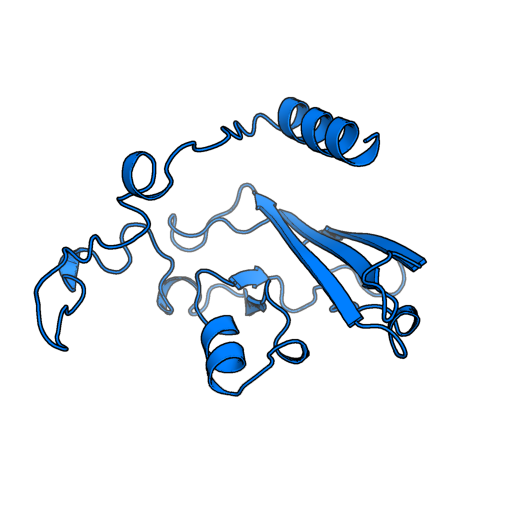 -0.935 -12.020 0.092 1.00 57.62 99 ASN A O 1
ATOM 763 N N . ARG A 1 100 ? 0.623 -12.907 1.444 1.00 60.59 100 ARG A N 1
ATOM 764 C CA . ARG A 1 100 ? 1.722 -12.043 1.005 1.00 60.59 100 ARG A CA 1
ATOM 765 C C . ARG A 1 100 ? 2.278 -12.619 -0.289 1.00 60.59 100 ARG A C 1
ATOM 767 O O . ARG A 1 100 ? 3.292 -13.310 -0.263 1.00 60.59 100 ARG A O 1
ATOM 774 N N . GLU A 1 101 ? 1.593 -12.384 -1.403 1.00 57.06 101 GLU A N 1
ATOM 775 C CA . GLU A 1 101 ? 2.158 -12.761 -2.694 1.00 57.06 101 GLU A CA 1
ATOM 776 C C . GLU A 1 101 ? 3.478 -12.022 -2.914 1.00 57.06 101 GLU A C 1
ATOM 778 O O . GLU A 1 101 ? 3.576 -10.796 -2.818 1.00 57.06 101 GLU A O 1
ATOM 783 N N . GLU A 1 102 ? 4.521 -12.806 -3.168 1.00 58.06 102 GLU A N 1
ATOM 784 C CA . GLU A 1 102 ? 5.834 -12.301 -3.515 1.00 58.06 102 GLU A CA 1
ATOM 785 C C . GLU A 1 102 ? 5.761 -11.757 -4.946 1.00 58.06 102 GLU A C 1
ATOM 787 O O . GLU A 1 102 ? 5.325 -12.454 -5.868 1.00 58.06 102 GLU A O 1
ATOM 792 N N . LEU A 1 103 ? 6.148 -10.492 -5.134 1.00 60.00 103 LEU A N 1
ATOM 793 C CA . LEU A 1 103 ? 6.166 -9.868 -6.452 1.00 60.00 103 LEU A CA 1
ATOM 794 C C . LEU A 1 103 ? 6.959 -10.759 -7.411 1.00 60.00 103 LEU A C 1
ATOM 796 O O . LEU A 1 103 ? 8.092 -11.148 -7.133 1.00 60.00 103 LEU A O 1
ATOM 800 N N . SER A 1 104 ? 6.307 -11.103 -8.516 1.00 57.16 104 SER A N 1
ATOM 801 C CA . SER A 1 104 ? 6.688 -12.190 -9.407 1.00 57.16 104 SER A CA 1
ATOM 802 C C . SER A 1 104 ? 8.193 -12.279 -9.700 1.00 57.16 104 SER A C 1
ATOM 804 O O . SER A 1 104 ? 8.796 -11.327 -10.202 1.00 57.16 104 SER A O 1
ATOM 806 N N . GLN A 1 105 ? 8.758 -13.486 -9.550 1.00 64.19 105 GLN A N 1
ATOM 807 C CA . GLN A 1 105 ? 10.092 -13.871 -10.052 1.00 64.19 105 GLN A CA 1
ATOM 808 C C . GLN A 1 105 ? 10.312 -13.512 -11.540 1.00 64.19 105 GLN A C 1
ATOM 810 O O . GLN A 1 105 ? 11.440 -13.479 -12.027 1.00 64.19 105 GLN A O 1
ATOM 815 N N . LYS A 1 106 ? 9.247 -13.201 -12.292 1.00 71.25 106 LYS A N 1
ATOM 816 C CA . LYS A 1 106 ? 9.321 -12.729 -13.681 1.00 71.25 106 LYS A CA 1
ATOM 817 C C . LYS A 1 106 ? 10.161 -11.455 -13.848 1.00 71.25 106 LYS A C 1
ATOM 819 O O . LYS A 1 106 ? 10.792 -11.302 -14.892 1.00 71.25 106 LYS A O 1
ATOM 824 N N . CYS A 1 107 ? 10.206 -10.562 -12.854 1.00 80.75 107 CYS A N 1
ATOM 825 C CA . CYS A 1 107 ? 11.009 -9.337 -12.948 1.00 80.75 107 CYS A CA 1
ATOM 826 C C . CYS A 1 107 ? 12.476 -9.509 -12.503 1.00 80.75 107 CYS A C 1
ATOM 828 O O . CYS A 1 107 ? 13.190 -8.516 -12.491 1.00 80.75 107 CYS A O 1
ATOM 830 N N . SER A 1 108 ? 12.975 -10.708 -12.160 1.00 79.94 108 SER A N 1
ATOM 831 C CA . SER A 1 108 ? 14.309 -10.871 -11.534 1.00 79.94 108 SER A CA 1
ATOM 832 C C . SER A 1 108 ? 15.503 -10.300 -12.322 1.00 79.94 108 SER A C 1
ATOM 834 O O . SER A 1 108 ? 16.566 -10.108 -11.743 1.00 79.94 108 SER A O 1
ATOM 836 N N . GLN A 1 109 ? 15.350 -10.030 -13.622 1.00 82.81 109 GLN A N 1
ATOM 837 C CA . GLN A 1 109 ? 16.390 -9.473 -14.507 1.00 82.81 109 GLN A CA 1
ATOM 838 C C . GLN A 1 109 ? 16.111 -8.018 -14.933 1.00 82.81 109 GLN A C 1
ATOM 840 O O . GL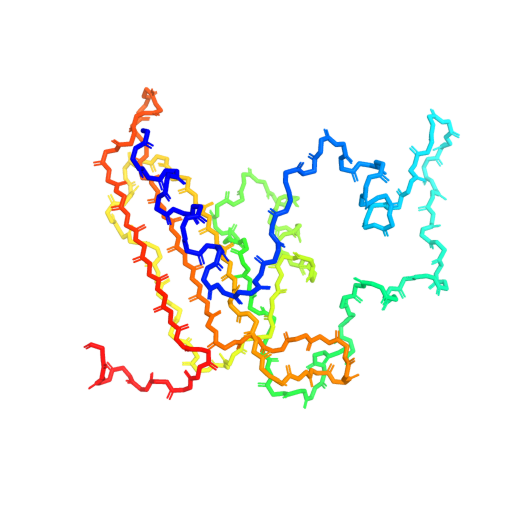N A 1 109 ? 16.806 -7.478 -15.793 1.00 82.81 109 GLN A O 1
ATOM 845 N N . TYR A 1 110 ? 15.068 -7.403 -14.377 1.00 85.38 110 TYR A N 1
ATOM 846 C CA . TYR A 1 110 ? 14.516 -6.120 -14.795 1.00 85.38 110 TYR A CA 1
ATOM 847 C C . TYR A 1 110 ? 14.391 -5.174 -13.601 1.00 85.38 110 TYR A C 1
ATOM 849 O O . TYR A 1 110 ? 14.159 -5.605 -12.472 1.00 85.38 110 TYR A O 1
ATOM 857 N N . SER A 1 111 ? 14.461 -3.871 -13.862 1.00 87.00 111 SER A N 1
ATOM 858 C CA . SER A 1 111 ? 13.963 -2.887 -12.897 1.00 87.00 111 SER A CA 1
ATOM 859 C C . SER A 1 111 ? 12.443 -2.999 -12.832 1.00 87.00 111 SER A C 1
ATOM 861 O O . SER A 1 111 ? 11.812 -3.333 -13.830 1.00 87.00 111 SER A O 1
ATOM 863 N N . VAL A 1 112 ? 11.821 -2.716 -11.692 1.00 86.44 112 VAL A N 1
ATOM 864 C CA . VAL A 1 112 ? 10.364 -2.824 -11.561 1.00 86.44 112 VAL A CA 1
ATOM 865 C C . VAL A 1 112 ? 9.762 -1.504 -11.114 1.00 86.44 112 VAL A C 1
ATOM 867 O O . VAL A 1 112 ? 10.224 -0.883 -10.164 1.00 86.44 112 VAL A O 1
ATOM 870 N N . PHE A 1 113 ? 8.714 -1.086 -11.813 1.00 87.19 113 PHE A N 1
ATOM 871 C CA . PHE A 1 113 ? 7.828 -0.023 -11.362 1.00 87.19 113 PHE A CA 1
ATOM 872 C C . PHE A 1 113 ? 6.597 -0.675 -10.762 1.00 87.19 113 PHE A C 1
ATOM 874 O O . PHE A 1 113 ? 5.951 -1.487 -11.425 1.00 87.19 113 PHE A O 1
ATOM 881 N N . ILE A 1 114 ? 6.288 -0.331 -9.516 1.00 86.44 114 ILE A N 1
ATOM 882 C CA . ILE A 1 114 ? 5.155 -0.877 -8.778 1.00 86.44 114 ILE A CA 1
ATOM 883 C C . ILE A 1 114 ? 4.229 0.250 -8.334 1.00 86.44 114 ILE A C 1
ATOM 885 O O . ILE A 1 114 ? 4.672 1.315 -7.903 1.00 86.44 114 ILE A O 1
ATOM 889 N N . VAL A 1 115 ? 2.931 -0.003 -8.424 1.00 89.81 115 VAL A N 1
ATOM 890 C CA . VAL A 1 115 ? 1.895 0.821 -7.815 1.00 89.81 115 VAL A CA 1
ATOM 891 C C . VAL A 1 115 ? 1.036 -0.102 -6.974 1.00 89.81 115 VAL A C 1
ATOM 893 O O . VAL A 1 115 ? 0.508 -1.096 -7.464 1.00 89.81 115 VAL A O 1
ATOM 896 N N . THR A 1 116 ? 0.909 0.231 -5.702 1.00 89.06 116 THR A N 1
ATOM 897 C CA . THR A 1 116 ? 0.119 -0.520 -4.731 1.00 89.06 116 THR A CA 1
ATOM 898 C C . THR A 1 116 ? -0.962 0.374 -4.169 1.00 89.06 116 THR A C 1
ATOM 900 O O . THR A 1 116 ? -0.734 1.571 -3.964 1.00 89.06 116 THR A O 1
ATOM 903 N N . GLY A 1 117 ? -2.093 -0.207 -3.818 1.00 91.38 117 GLY A N 1
ATOM 904 C CA . GLY A 1 117 ? -3.141 0.527 -3.140 1.00 91.38 117 GLY A CA 1
ATOM 905 C C . GLY A 1 117 ? -4.096 -0.388 -2.408 1.00 91.38 117 GLY A C 1
ATOM 906 O O . GLY A 1 117 ? -3.907 -1.602 -2.311 1.00 91.38 117 GLY A O 1
ATOM 907 N N . VAL A 1 118 ? -5.139 0.238 -1.884 1.00 93.38 118 VAL A N 1
ATOM 908 C CA . VAL A 1 118 ? -6.208 -0.445 -1.171 1.00 93.38 118 VAL A CA 1
ATOM 909 C C . VAL A 1 118 ? -7.562 0.027 -1.665 1.00 93.38 118 VAL A C 1
ATOM 911 O O . VAL A 1 118 ? -7.699 1.153 -2.147 1.00 93.38 118 VAL A O 1
ATOM 914 N N . VAL A 1 119 ? -8.560 -0.838 -1.533 1.00 94.00 119 VAL A N 1
ATOM 915 C CA . VAL A 1 119 ? -9.966 -0.473 -1.715 1.00 94.00 119 VAL A CA 1
ATOM 916 C C . VAL A 1 119 ? -10.554 -0.211 -0.330 1.00 94.00 119 VAL A C 1
ATOM 918 O O . VAL A 1 119 ? -10.499 -1.118 0.509 1.00 94.00 119 VAL A O 1
ATOM 921 N N . PRO A 1 120 ? -11.112 0.985 -0.060 1.00 93.75 120 PRO A N 1
ATOM 922 C CA . PRO A 1 120 ? -11.736 1.273 1.224 1.00 93.75 120 PRO A CA 1
ATOM 923 C C . PRO A 1 120 ? -12.775 0.214 1.606 1.00 93.75 120 PRO A C 1
ATOM 925 O O . PRO A 1 120 ? -13.521 -0.289 0.763 1.00 93.75 120 PRO A O 1
ATOM 928 N N . GLY A 1 121 ? -12.791 -0.166 2.879 1.00 92.69 121 GLY A N 1
ATOM 929 C CA . GLY A 1 121 ? -13.810 -1.045 3.443 1.00 92.69 121 GLY A CA 1
ATOM 930 C C . GLY A 1 121 ? -14.850 -0.268 4.242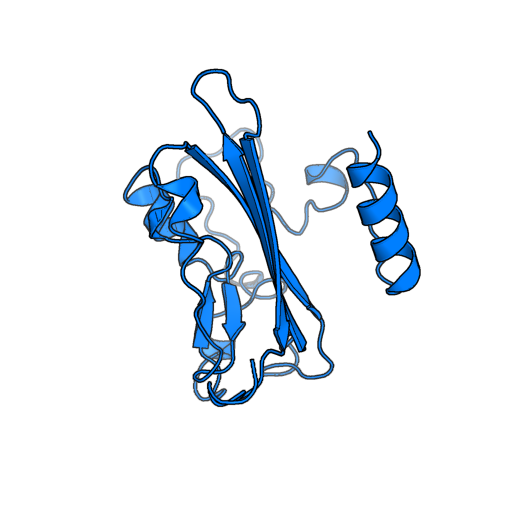 1.00 92.69 121 GLY A C 1
ATOM 931 O O . GLY A 1 121 ? -14.872 0.962 4.260 1.00 92.69 121 GLY A O 1
ATOM 932 N N . THR A 1 122 ? -15.717 -1.004 4.930 1.00 93.12 122 THR A N 1
ATOM 933 C CA . THR A 1 122 ? -16.784 -0.439 5.773 1.00 93.12 122 THR A CA 1
ATOM 934 C C . THR A 1 122 ? -16.394 -0.327 7.246 1.00 93.12 122 THR A C 1
ATOM 936 O O . THR A 1 122 ? -17.075 0.351 8.010 1.00 93.12 122 THR A O 1
ATOM 939 N N . GLN A 1 123 ? -15.315 -0.995 7.655 1.00 92.81 123 GLN A N 1
ATOM 940 C CA . GLN A 1 123 ? -14.847 -1.031 9.037 1.00 92.81 123 GLN A CA 1
ATOM 941 C C . GLN A 1 123 ? -13.775 0.032 9.281 1.00 92.81 123 GLN A C 1
ATOM 943 O O . GLN A 1 123 ? -13.062 0.451 8.368 1.00 92.81 123 GLN A O 1
ATOM 948 N N . THR A 1 124 ? -13.630 0.441 10.538 1.00 94.00 124 THR A N 1
ATOM 949 C CA . THR A 1 124 ? -12.598 1.391 10.960 1.00 94.00 124 THR A CA 1
ATOM 950 C C . THR A 1 124 ? -11.969 0.964 12.277 1.00 94.00 124 THR A C 1
ATOM 952 O O . THR A 1 124 ? -12.687 0.563 13.193 1.00 94.00 124 THR A O 1
ATOM 955 N N . LEU A 1 125 ? -10.656 1.132 12.413 1.00 92.19 125 LEU A N 1
ATOM 956 C CA . LEU A 1 125 ? -9.969 1.035 13.696 1.00 92.19 125 LEU A CA 1
ATOM 957 C C . LEU A 1 125 ? -10.186 2.334 14.470 1.00 92.19 125 LEU A C 1
ATOM 959 O O . LEU A 1 125 ? -9.904 3.416 13.947 1.00 92.19 125 LEU A O 1
ATOM 963 N N . ASN A 1 126 ? -10.720 2.228 15.689 1.00 88.25 126 ASN A N 1
ATOM 964 C CA . ASN A 1 126 ? -10.962 3.355 16.598 1.00 88.25 126 ASN A CA 1
ATOM 965 C C . ASN A 1 126 ? -11.709 4.546 15.954 1.00 88.25 126 ASN A C 1
ATOM 967 O O . ASN A 1 126 ? -11.467 5.694 16.317 1.00 88.25 126 ASN A O 1
ATOM 971 N N . ASN A 1 127 ? -12.597 4.290 14.981 1.00 89.56 127 ASN A N 1
ATOM 972 C CA . ASN A 1 127 ? -13.306 5.308 14.184 1.00 89.56 127 ASN A CA 1
ATOM 973 C C . ASN A 1 127 ? -12.391 6.309 13.447 1.00 89.56 127 ASN A C 1
ATOM 975 O O . ASN A 1 127 ? -12.825 7.407 13.103 1.00 89.56 127 ASN A O 1
ATOM 979 N N . ARG A 1 128 ? -11.126 5.942 13.214 1.00 89.94 128 ARG A N 1
ATOM 980 C CA . ARG A 1 128 ? -10.092 6.825 12.653 1.00 89.94 128 ARG A CA 1
ATOM 981 C C . ARG A 1 128 ? -9.458 6.274 11.384 1.00 89.94 128 ARG A C 1
ATOM 983 O O . ARG A 1 128 ? -9.287 7.012 10.420 1.00 89.94 128 ARG A O 1
ATOM 990 N N . VAL A 1 129 ? -9.112 4.987 11.369 1.00 92.56 129 VAL A N 1
ATOM 991 C CA . VAL A 1 129 ? -8.377 4.369 10.253 1.00 92.56 129 VAL A CA 1
ATOM 992 C C . VAL A 1 129 ? -9.288 3.397 9.521 1.00 92.56 129 VAL A C 1
ATOM 994 O O . VAL A 1 129 ? -9.752 2.434 10.122 1.00 92.56 129 VAL A O 1
ATOM 997 N N . ASN A 1 130 ? -9.550 3.625 8.232 1.00 94.25 130 ASN A N 1
ATOM 998 C CA . ASN A 1 130 ? -10.334 2.694 7.421 1.00 94.25 130 ASN A CA 1
ATOM 999 C C . ASN A 1 130 ? -9.609 1.346 7.300 1.00 94.25 130 ASN A C 1
ATOM 1001 O O . ASN A 1 130 ? -8.432 1.297 6.944 1.00 94.25 130 ASN A O 1
ATOM 1005 N N . VAL A 1 131 ? -10.323 0.262 7.595 1.00 94.62 131 VAL A N 1
ATOM 1006 C CA . VAL A 1 131 ? -9.863 -1.092 7.302 1.00 94.62 131 VAL A CA 1
ATOM 1007 C C . VAL A 1 131 ? -10.249 -1.391 5.856 1.00 94.62 131 VAL A C 1
ATOM 1009 O O . VAL A 1 131 ? -11.447 -1.446 5.559 1.00 94.62 131 VAL A O 1
ATOM 1012 N N . PRO A 1 132 ? -9.278 -1.577 4.950 1.00 95.31 132 PRO A N 1
ATOM 1013 C CA . PRO A 1 132 ? -9.574 -1.815 3.551 1.00 95.31 132 PRO A CA 1
ATOM 1014 C C . PRO A 1 132 ? -10.242 -3.172 3.350 1.00 95.31 132 PRO A C 1
ATOM 1016 O O . PRO A 1 132 ? -9.954 -4.132 4.065 1.00 95.31 132 PRO A O 1
ATOM 1019 N N . SER A 1 133 ? -11.109 -3.258 2.344 1.00 93.12 133 SER A N 1
ATOM 1020 C CA . SER A 1 133 ? -11.704 -4.528 1.916 1.00 93.12 133 SER A CA 1
ATOM 1021 C C . SER A 1 133 ? -10.743 -5.348 1.057 1.00 93.12 133 SER A C 1
ATOM 1023 O O . SER A 1 133 ? -10.806 -6.572 1.082 1.00 93.12 133 SER A O 1
ATOM 1025 N N . HIS A 1 134 ? -9.853 -4.687 0.311 1.00 90.75 134 HIS A N 1
ATOM 1026 C CA . HIS A 1 134 ? -8.902 -5.332 -0.592 1.00 90.75 134 HIS A CA 1
ATOM 1027 C C . HIS A 1 134 ? -7.566 -4.597 -0.621 1.00 90.75 134 HIS A C 1
ATOM 1029 O O . HIS A 1 134 ? -7.517 -3.370 -0.488 1.00 90.75 134 HIS A O 1
ATOM 1035 N N . PHE A 1 135 ? -6.507 -5.347 -0.903 1.00 91.12 135 PHE A N 1
ATOM 1036 C CA . PHE A 1 135 ? -5.215 -4.828 -1.338 1.00 91.12 135 PHE A CA 1
ATOM 1037 C C . PHE A 1 135 ? -5.041 -5.118 -2.821 1.00 91.12 135 PHE A C 1
ATOM 1039 O O . PHE A 1 135 ? -5.446 -6.178 -3.296 1.00 91.12 135 PHE A O 1
ATOM 1046 N N . TRP A 1 136 ? -4.418 -4.203 -3.552 1.00 90.06 136 TRP A N 1
ATOM 1047 C CA . TRP A 1 136 ? -4.085 -4.428 -4.951 1.00 90.06 136 TRP A CA 1
ATOM 1048 C C . TRP A 1 136 ? -2.692 -3.914 -5.278 1.00 90.06 136 TRP A C 1
ATOM 1050 O O . TRP A 1 136 ? -2.171 -2.993 -4.647 1.00 90.06 136 TRP A O 1
ATOM 1060 N N . THR A 1 137 ? -2.093 -4.528 -6.288 1.00 87.81 137 THR A N 1
ATOM 1061 C CA . THR A 1 137 ? -0.784 -4.168 -6.818 1.00 87.81 137 THR A CA 1
ATOM 1062 C C . THR A 1 137 ? -0.817 -4.286 -8.330 1.00 87.81 137 THR A C 1
ATOM 1064 O O . THR A 1 137 ? -1.349 -5.251 -8.870 1.00 87.81 137 THR A O 1
ATOM 1067 N N . ALA A 1 138 ? -0.209 -3.328 -9.013 1.00 89.62 138 ALA A N 1
ATOM 1068 C CA . ALA A 1 138 ? 0.125 -3.404 -10.424 1.00 89.62 138 ALA A CA 1
ATOM 1069 C C . ALA A 1 138 ? 1.624 -3.162 -10.583 1.00 89.62 138 ALA A C 1
ATOM 1071 O O . ALA A 1 138 ? 2.198 -2.317 -9.891 1.00 89.62 138 ALA A O 1
ATOM 1072 N N . TYR A 1 139 ? 2.264 -3.886 -11.493 1.00 88.94 139 TYR A N 1
ATOM 1073 C CA . TYR A 1 139 ? 3.684 -3.703 -11.751 1.00 88.94 139 TYR A CA 1
ATOM 1074 C C . TYR A 1 139 ? 4.034 -3.800 -13.229 1.00 88.94 139 TYR A C 1
ATOM 1076 O O . TYR A 1 139 ? 3.296 -4.350 -14.047 1.00 88.94 139 TYR A O 1
ATOM 1084 N N . CYS A 1 140 ? 5.204 -3.264 -13.553 1.00 91.12 140 CYS A N 1
ATOM 1085 C CA . CYS A 1 140 ? 5.806 -3.323 -14.869 1.00 91.12 140 CYS A CA 1
ATOM 1086 C C . CYS A 1 140 ? 7.320 -3.547 -14.733 1.00 91.12 140 CYS A C 1
ATOM 1088 O O . CYS A 1 140 ? 8.014 -2.750 -14.100 1.00 91.12 140 CYS A O 1
ATOM 1090 N N . CYS A 1 141 ? 7.826 -4.629 -15.327 1.00 92.06 141 CYS A N 1
ATOM 1091 C CA . CYS A 1 141 ? 9.253 -4.913 -15.430 1.00 92.06 141 CYS A CA 1
ATOM 1092 C C . CYS A 1 141 ? 9.839 -4.121 -16.614 1.00 92.06 141 CYS A C 1
ATOM 1094 O O . CYS A 1 141 ? 9.440 -4.330 -17.764 1.00 92.06 141 CYS A O 1
ATOM 1096 N N . LEU A 1 142 ? 10.783 -3.226 -16.346 1.00 90.69 142 LEU A N 1
ATOM 1097 C CA . LEU A 1 142 ? 11.473 -2.400 -17.326 1.00 90.69 142 LEU A CA 1
ATOM 1098 C C . LEU A 1 142 ? 12.823 -2.991 -17.719 1.00 90.69 142 LEU A C 1
ATOM 1100 O O . LEU A 1 142 ? 13.628 -3.371 -16.867 1.00 90.69 142 LEU A O 1
ATOM 1104 N N . ASP A 1 143 ? 13.087 -2.999 -19.023 1.00 91.81 143 ASP A N 1
ATOM 1105 C CA . ASP A 1 143 ? 14.432 -3.217 -19.548 1.00 91.81 143 ASP A CA 1
ATOM 1106 C C . ASP A 1 143 ? 15.359 -2.017 -19.282 1.00 91.81 143 ASP A C 1
ATOM 1108 O O . ASP A 1 143 ? 14.964 -0.986 -18.735 1.00 91.81 143 ASP A O 1
ATOM 1112 N N . GLN A 1 144 ? 16.614 -2.141 -19.713 1.00 90.62 144 GLN A N 1
ATOM 1113 C CA . GLN A 1 144 ? 17.636 -1.100 -19.560 1.00 90.62 144 GLN A CA 1
ATOM 1114 C C . GLN A 1 144 ? 17.295 0.215 -20.290 1.00 90.62 144 GLN A C 1
ATOM 1116 O O . GLN A 1 144 ? 17.906 1.241 -20.007 1.00 90.62 144 GLN A O 1
ATOM 1121 N N . ASN A 1 145 ? 16.322 0.205 -21.209 1.00 93.31 145 ASN A N 1
ATOM 1122 C CA . ASN A 1 145 ? 15.848 1.380 -21.940 1.00 93.31 145 ASN A CA 1
ATOM 1123 C C . ASN A 1 145 ? 14.548 1.947 -21.346 1.00 93.31 145 ASN A C 1
ATOM 1125 O O . ASN A 1 145 ? 13.862 2.732 -22.004 1.00 93.31 145 ASN A O 1
ATOM 1129 N N . ASN A 1 146 ? 14.185 1.543 -20.123 1.00 88.62 146 ASN A N 1
ATOM 1130 C CA . ASN A 1 146 ? 12.940 1.910 -19.448 1.00 88.62 146 ASN A CA 1
ATOM 1131 C C . ASN A 1 146 ? 11.669 1.488 -20.206 1.00 88.62 146 ASN A C 1
ATOM 1133 O O . ASN A 1 146 ? 10.613 2.110 -20.059 1.00 88.62 146 ASN A O 1
ATOM 1137 N N . LYS A 1 147 ? 11.736 0.427 -21.019 1.00 92.88 147 LYS A N 1
ATOM 1138 C CA . LYS A 1 147 ? 10.571 -0.103 -21.731 1.00 92.88 147 LYS A CA 1
ATOM 1139 C C . LYS A 1 147 ? 9.977 -1.291 -20.982 1.00 92.88 147 LYS A C 1
ATOM 1141 O O . LYS A 1 147 ? 10.674 -2.266 -20.700 1.00 92.88 147 LYS A O 1
ATOM 1146 N N . CYS A 1 148 ? 8.668 -1.227 -20.736 1.00 91.81 148 CYS A N 1
ATOM 1147 C CA . CYS A 1 148 ? 7.911 -2.315 -20.124 1.00 91.81 148 CYS A CA 1
ATOM 1148 C C . CYS A 1 148 ? 7.959 -3.578 -20.985 1.00 91.81 148 CYS A C 1
ATOM 1150 O O . CYS A 1 148 ? 7.486 -3.559 -22.124 1.00 91.81 148 CYS A O 1
ATOM 1152 N N . GLN A 1 149 ? 8.513 -4.659 -20.440 1.00 93.56 149 GLN A N 1
ATOM 1153 C CA . GLN A 1 149 ? 8.552 -5.970 -21.095 1.00 93.56 149 GLN A CA 1
ATOM 1154 C C . GLN A 1 149 ? 7.415 -6.863 -20.610 1.00 93.56 149 GLN A C 1
ATOM 1156 O O . GLN A 1 149 ? 6.738 -7.505 -21.409 1.00 93.56 149 GLN A O 1
ATOM 1161 N N . PHE A 1 150 ? 7.183 -6.862 -19.298 1.00 89.50 150 PHE A N 1
ATOM 1162 C CA . PHE A 1 150 ? 6.125 -7.625 -18.652 1.00 89.50 150 PHE A CA 1
ATOM 1163 C C . PHE A 1 150 ? 5.379 -6.720 -17.687 1.00 89.50 150 PHE A C 1
ATOM 1165 O O . PHE A 1 150 ? 5.991 -5.906 -16.999 1.00 89.50 150 PHE A O 1
ATOM 1172 N N . SER A 1 151 ? 4.068 -6.881 -17.622 1.00 91.00 151 SER A N 1
ATOM 1173 C CA . SER A 1 151 ? 3.215 -6.178 -16.672 1.00 91.00 151 SER A CA 1
ATOM 1174 C C . SER A 1 151 ? 2.129 -7.114 -16.193 1.00 91.00 151 SER A C 1
ATOM 1176 O O . SER A 1 151 ? 1.600 -7.887 -16.994 1.00 91.00 151 SER A O 1
ATOM 1178 N N . ASP A 1 152 ? 1.780 -7.009 -14.922 1.00 88.88 152 ASP A N 1
ATOM 1179 C CA . ASP A 1 152 ? 0.704 -7.787 -14.324 1.00 88.88 152 ASP A CA 1
ATOM 1180 C C . ASP A 1 152 ? 0.077 -6.995 -13.174 1.00 88.88 152 ASP A C 1
ATOM 1182 O O . ASP A 1 152 ? 0.611 -5.964 -12.739 1.00 88.88 152 ASP A O 1
ATOM 1186 N N . GLY A 1 153 ? -1.054 -7.478 -12.679 1.00 88.06 153 GLY A N 1
ATOM 1187 C CA . GLY A 1 153 ? -1.718 -6.885 -11.532 1.00 88.06 153 GLY A CA 1
ATOM 1188 C C . GLY A 1 153 ? -2.582 -7.891 -10.795 1.00 88.06 153 GLY A C 1
ATOM 1189 O O . GLY A 1 153 ? -3.207 -8.754 -11.405 1.00 88.06 153 GLY A O 1
ATOM 1190 N N . PHE A 1 154 ? -2.622 -7.759 -9.476 1.00 85.88 154 PHE A N 1
ATOM 1191 C CA . PHE A 1 154 ? -3.403 -8.619 -8.602 1.00 85.88 154 PHE A CA 1
ATOM 1192 C C . PHE A 1 154 ? -4.181 -7.786 -7.590 1.00 85.88 154 PHE A C 1
ATOM 1194 O O . PHE A 1 154 ? -3.748 -6.712 -7.167 1.00 85.88 154 PHE A O 1
ATOM 1201 N N . ILE A 1 155 ? -5.342 -8.301 -7.208 1.00 88.00 155 ILE A N 1
ATOM 1202 C CA . ILE A 1 155 ? -6.182 -7.771 -6.141 1.00 88.00 155 ILE A CA 1
ATOM 1203 C C . ILE A 1 155 ? -6.598 -8.939 -5.252 1.00 88.00 155 ILE A C 1
ATOM 1205 O O . ILE A 1 155 ? -7.018 -9.979 -5.753 1.00 88.00 155 ILE A O 1
ATOM 1209 N N . GLY A 1 156 ? -6.454 -8.770 -3.942 1.00 86.25 156 GLY A N 1
ATOM 1210 C CA . GLY A 1 156 ? -6.815 -9.772 -2.948 1.00 86.25 156 GLY A CA 1
ATOM 1211 C C . GLY A 1 156 ? -7.723 -9.175 -1.884 1.00 86.25 156 GLY A C 1
ATOM 1212 O O . GLY A 1 156 ? -7.497 -8.055 -1.421 1.00 86.25 156 GLY A O 1
ATOM 1213 N N . GLU A 1 157 ? -8.738 -9.933 -1.485 1.00 88.88 157 GLU A N 1
ATOM 1214 C CA . GLU A 1 157 ? -9.604 -9.610 -0.349 1.00 88.88 157 GLU A CA 1
ATOM 1215 C C . GLU A 1 157 ? -8.784 -9.596 0.945 1.00 88.88 157 GLU A C 1
ATOM 1217 O O . GLU A 1 157 ? -8.060 -10.548 1.227 1.00 88.88 157 GLU A O 1
ATOM 1222 N N . ASN A 1 158 ? -8.909 -8.535 1.745 1.00 89.75 158 ASN A N 1
ATOM 1223 C CA . ASN A 1 158 ? -8.240 -8.360 3.039 1.00 89.75 158 ASN A CA 1
ATOM 1224 C C . ASN A 1 158 ? -8.886 -9.244 4.119 1.00 89.75 158 ASN A C 1
ATOM 1226 O O . ASN A 1 158 ? -9.436 -8.766 5.111 1.00 89.75 158 ASN A O 1
ATOM 1230 N N . MET A 1 159 ? -8.908 -10.545 3.854 1.00 78.88 159 MET A N 1
ATOM 1231 C CA . MET A 1 159 ? -9.600 -11.560 4.626 1.00 78.88 159 MET A CA 1
ATOM 1232 C C . MET A 1 159 ? -8.761 -12.838 4.644 1.00 78.88 159 MET A C 1
ATOM 1234 O O . MET A 1 159 ? -7.896 -13.064 3.797 1.00 78.88 159 MET A O 1
ATOM 1238 N N . ASN A 1 160 ? -9.065 -13.713 5.594 1.00 63.88 160 ASN A N 1
ATOM 1239 C CA . ASN A 1 160 ? -8.468 -15.036 5.698 1.00 63.88 160 ASN A CA 1
ATOM 1240 C C . ASN A 1 160 ? -8.922 -15.940 4.532 1.00 63.88 160 ASN A C 1
ATOM 1242 O O . ASN A 1 160 ? -9.953 -16.611 4.630 1.00 63.88 160 ASN A O 1
ATOM 1246 N N . ILE A 1 161 ? -8.164 -15.967 3.431 1.00 53.38 161 ILE A N 1
ATOM 1247 C CA . ILE A 1 161 ? -8.322 -16.974 2.374 1.00 53.38 161 ILE A CA 1
ATOM 1248 C C . ILE A 1 161 ? -7.249 -18.052 2.583 1.00 53.38 161 ILE A C 1
ATOM 1250 O O . ILE A 1 161 ? -6.074 -17.799 2.316 1.00 53.38 161 ILE A O 1
ATOM 1254 N N . PRO A 1 162 ? -7.608 -19.266 3.045 1.00 43.34 162 PRO A N 1
ATOM 1255 C CA . PRO A 1 162 ? -6.657 -20.366 3.088 1.00 43.34 162 PRO A CA 1
ATOM 1256 C C . PRO A 1 162 ? -6.171 -20.704 1.663 1.00 43.34 162 PRO A C 1
ATOM 1258 O O . PRO A 1 162 ? -6.992 -20.694 0.742 1.00 43.34 162 PRO A O 1
ATOM 1261 N N . PRO A 1 163 ? -4.886 -21.075 1.471 1.00 42.41 163 PRO A N 1
ATOM 1262 C CA . PRO A 1 163 ? -4.236 -21.222 0.156 1.00 42.41 163 PRO A CA 1
ATOM 1263 C C . PRO A 1 163 ? -4.934 -22.150 -0.852 1.00 42.41 163 PRO A C 1
ATOM 1265 O O . PRO A 1 163 ? -4.639 -22.124 -2.038 1.00 42.41 163 PRO A O 1
ATOM 1268 N N . ASN A 1 164 ? -5.872 -22.980 -0.398 1.00 40.03 164 ASN A N 1
ATOM 1269 C CA . ASN A 1 164 ? -6.511 -24.033 -1.185 1.00 40.03 164 ASN A CA 1
ATOM 1270 C C . ASN A 1 164 ? -7.694 -23.528 -2.045 1.00 40.03 164 ASN A C 1
ATOM 1272 O O . ASN A 1 164 ? -8.502 -24.343 -2.495 1.00 40.03 164 ASN A O 1
ATOM 1276 N N . ARG A 1 165 ? -7.861 -22.208 -2.203 1.00 36.31 165 ARG A N 1
ATOM 1277 C CA . ARG A 1 165 ? -8.940 -21.575 -2.990 1.00 36.31 165 ARG A CA 1
ATOM 1278 C C . ARG A 1 165 ? -8.464 -20.421 -3.891 1.00 36.31 165 ARG A C 1
ATOM 1280 O O . ARG A 1 165 ? -9.276 -19.561 -4.225 1.00 36.31 165 ARG A O 1
ATOM 1287 N N . MET A 1 166 ? -7.186 -20.401 -4.268 1.00 36.12 166 MET A N 1
ATOM 1288 C CA . MET A 1 166 ? -6.678 -19.546 -5.352 1.00 36.12 166 MET A CA 1
ATOM 1289 C C . MET A 1 166 ? -6.518 -20.355 -6.635 1.00 36.12 166 MET A C 1
ATOM 1291 O O . MET A 1 166 ? -6.114 -21.536 -6.525 1.00 36.12 166 MET A O 1
#